Protein AF-A0A5C6U703-F1 (afdb_monomer)

Structure (mmCIF, N/CA/C/O backbone):
data_AF-A0A5C6U703-F1
#
_entry.id   AF-A0A5C6U703-F1
#
loop_
_atom_site.group_PDB
_atom_site.id
_atom_site.type_symbol
_atom_site.label_atom_id
_atom_site.label_alt_id
_atom_site.label_comp_id
_atom_site.label_asym_id
_atom_site.label_entity_id
_atom_site.label_seq_id
_atom_site.pdbx_PDB_ins_code
_atom_site.Cartn_x
_atom_site.Cartn_y
_atom_site.Cartn_z
_atom_site.occupancy
_atom_site.B_iso_or_equiv
_atom_site.auth_seq_id
_atom_site.auth_comp_id
_atom_site.auth_asym_id
_atom_site.auth_atom_id
_atom_site.pdbx_PDB_model_num
ATOM 1 N N . MET A 1 1 ? 25.135 7.012 -14.551 1.00 54.84 1 MET A N 1
ATOM 2 C CA . MET A 1 1 ? 24.297 5.919 -14.014 1.00 54.84 1 MET A CA 1
ATOM 3 C C . MET A 1 1 ? 22.906 6.476 -13.728 1.00 54.84 1 MET A C 1
ATOM 5 O O . MET A 1 1 ? 22.567 6.737 -12.583 1.00 54.84 1 MET A O 1
ATOM 9 N N . GLY A 1 2 ? 22.155 6.791 -14.792 1.00 57.03 2 GLY A N 1
ATOM 10 C CA . GLY A 1 2 ? 20.836 7.425 -14.705 1.00 57.03 2 GLY A CA 1
ATOM 11 C C . GLY A 1 2 ? 19.819 6.415 -14.200 1.00 57.03 2 GLY A C 1
ATOM 12 O O . GLY A 1 2 ? 19.319 5.606 -14.977 1.00 57.03 2 GLY A O 1
ATOM 13 N N . GLY A 1 3 ? 19.607 6.418 -12.884 1.00 62.94 3 GLY A N 1
ATOM 14 C CA . GLY A 1 3 ? 18.676 5.533 -12.204 1.00 62.94 3 GLY A CA 1
ATOM 15 C C . GLY A 1 3 ? 17.298 5.624 -12.843 1.00 62.94 3 GLY A C 1
ATOM 16 O O . GLY A 1 3 ? 16.760 6.717 -12.988 1.00 62.94 3 GLY A O 1
ATOM 17 N N . PHE A 1 4 ? 16.802 4.464 -13.273 1.00 67.38 4 PHE A N 1
ATOM 18 C CA . PHE A 1 4 ? 15.416 4.138 -13.602 1.00 67.38 4 PHE A CA 1
ATOM 19 C C . PHE A 1 4 ? 14.527 5.358 -13.860 1.00 67.38 4 PHE A C 1
ATOM 21 O O . PHE A 1 4 ? 13.822 5.840 -12.974 1.00 67.38 4 PHE A O 1
ATOM 28 N N . SER A 1 5 ? 14.608 5.842 -15.106 1.00 84.69 5 SER A N 1
ATOM 29 C CA . SER A 1 5 ? 13.759 6.890 -15.675 1.00 84.69 5 SER A CA 1
ATOM 30 C C . SER A 1 5 ? 12.312 6.733 -15.202 1.00 84.69 5 SER A C 1
ATOM 32 O O . SER A 1 5 ? 11.828 5.609 -15.087 1.00 84.69 5 SER A O 1
ATOM 34 N N . ILE A 1 6 ? 11.604 7.838 -14.965 1.00 85.31 6 ILE A N 1
ATOM 35 C CA . ILE A 1 6 ? 10.196 7.873 -14.509 1.00 85.31 6 ILE A CA 1
ATOM 36 C C . ILE A 1 6 ? 9.296 6.921 -15.323 1.00 85.31 6 ILE A C 1
ATOM 38 O O . ILE A 1 6 ? 8.365 6.316 -14.794 1.00 85.31 6 ILE A O 1
ATOM 42 N N . TRP A 1 7 ? 9.647 6.706 -16.592 1.00 90.88 7 TRP A N 1
ATOM 43 C CA . TRP A 1 7 ? 9.031 5.723 -17.480 1.00 90.88 7 TRP A CA 1
ATOM 44 C C . TRP A 1 7 ? 9.062 4.272 -16.964 1.00 90.88 7 TRP A C 1
ATOM 46 O O . TRP A 1 7 ? 8.090 3.542 -17.128 1.00 90.88 7 TRP A O 1
ATOM 56 N N . HIS A 1 8 ? 10.142 3.844 -16.313 1.00 86.69 8 HIS A N 1
ATOM 57 C CA . HIS A 1 8 ? 10.281 2.501 -15.748 1.00 86.69 8 HIS A CA 1
ATOM 58 C C . HIS A 1 8 ? 9.311 2.271 -14.584 1.00 86.69 8 HIS A C 1
ATOM 60 O O . HIS A 1 8 ? 8.645 1.241 -14.536 1.00 86.69 8 HIS A O 1
ATOM 66 N N . TRP A 1 9 ? 9.181 3.247 -13.681 1.00 90.81 9 TRP A N 1
ATOM 67 C CA . TRP A 1 9 ? 8.255 3.164 -12.549 1.00 90.81 9 TRP A CA 1
ATOM 68 C C . TRP A 1 9 ? 6.791 3.127 -12.993 1.00 90.81 9 TRP A C 1
ATOM 70 O O . TRP A 1 9 ? 5.996 2.391 -12.410 1.00 90.81 9 TRP A O 1
ATOM 80 N N . LEU A 1 10 ? 6.446 3.850 -14.063 1.00 90.56 10 LEU A N 1
ATOM 81 C CA . LEU A 1 10 ? 5.110 3.800 -14.657 1.00 90.56 10 LEU A CA 1
ATOM 82 C C . LEU A 1 10 ? 4.797 2.401 -15.214 1.00 90.56 10 LEU A C 1
ATOM 84 O O . LEU A 1 10 ? 3.747 1.836 -14.913 1.00 90.56 10 LEU A O 1
ATOM 88 N N . VAL A 1 11 ? 5.731 1.811 -15.969 1.00 92.12 11 VAL A N 1
ATOM 89 C CA . VAL A 1 11 ? 5.580 0.456 -16.529 1.00 92.12 11 VAL A CA 1
ATOM 90 C C . VAL A 1 11 ? 5.510 -0.599 -15.422 1.00 92.12 11 VAL A C 1
ATOM 92 O O . VAL A 1 11 ? 4.673 -1.498 -15.486 1.00 92.12 11 VAL A O 1
ATOM 95 N N . LEU A 1 12 ? 6.327 -0.472 -14.374 1.00 92.06 12 LEU A N 1
ATOM 96 C CA . LEU A 1 12 ? 6.308 -1.386 -13.233 1.00 92.06 12 LEU A CA 1
ATOM 97 C C . LEU A 1 12 ? 4.971 -1.321 -12.478 1.00 92.06 12 LEU A C 1
ATOM 99 O O . LEU A 1 12 ? 4.399 -2.362 -12.159 1.00 92.06 12 LEU A O 1
ATOM 103 N N . GLY A 1 13 ? 4.431 -0.117 -12.259 1.00 91.75 13 GLY A N 1
ATOM 104 C CA . GLY A 1 13 ? 3.117 0.071 -11.638 1.00 91.75 13 GLY A CA 1
ATOM 105 C C . GLY A 1 13 ? 1.985 -0.586 -12.433 1.00 91.75 13 GLY A C 1
ATOM 106 O O . GLY A 1 13 ? 1.119 -1.237 -11.849 1.00 91.75 13 GLY A O 1
ATOM 107 N N . VAL A 1 14 ? 2.029 -0.493 -13.767 1.00 92.31 14 VAL A N 1
ATOM 108 C CA . VAL A 1 14 ? 1.062 -1.160 -14.655 1.00 92.31 14 VAL A CA 1
ATOM 109 C C . VAL A 1 14 ? 1.168 -2.681 -14.537 1.00 92.31 14 VAL A C 1
ATOM 111 O O . VAL A 1 14 ? 0.149 -3.342 -14.353 1.00 92.31 14 VAL A O 1
ATOM 114 N N . ILE A 1 15 ? 2.378 -3.247 -14.576 1.00 93.25 15 ILE A N 1
ATOM 115 C CA . ILE A 1 15 ? 2.584 -4.699 -14.444 1.00 93.25 15 ILE A CA 1
ATOM 116 C C . ILE A 1 15 ? 2.048 -5.205 -13.101 1.00 93.25 15 ILE A C 1
ATOM 118 O O . ILE A 1 15 ? 1.311 -6.188 -13.067 1.00 93.25 15 ILE A O 1
ATOM 122 N N . VAL A 1 16 ? 2.354 -4.517 -11.999 1.00 91.12 16 VAL A N 1
ATOM 123 C CA . VAL A 1 16 ? 1.857 -4.889 -10.665 1.00 91.12 16 VAL A CA 1
ATOM 124 C C . VAL A 1 16 ? 0.328 -4.834 -10.616 1.00 91.12 16 VAL A C 1
ATOM 126 O O . VAL A 1 16 ? -0.298 -5.767 -10.117 1.00 91.12 16 VAL A O 1
ATOM 129 N N . LEU A 1 17 ? -0.298 -3.804 -11.191 1.00 89.06 17 LEU A N 1
ATOM 130 C CA . LEU A 1 17 ? -1.757 -3.700 -11.239 1.00 89.06 17 LEU A CA 1
ATOM 131 C C . LEU A 1 17 ? -2.403 -4.803 -12.097 1.00 89.06 17 LEU A C 1
ATOM 133 O O . LEU A 1 17 ? -3.498 -5.255 -11.767 1.00 89.06 17 LEU A O 1
ATOM 137 N N . LEU A 1 18 ? -1.745 -5.261 -13.168 1.00 90.81 18 LEU A N 1
ATOM 138 C CA . LEU A 1 18 ? -2.216 -6.387 -13.986 1.00 90.81 18 LEU A CA 1
ATOM 139 C C . LEU A 1 18 ? -2.067 -7.733 -13.261 1.00 90.81 18 LEU A C 1
ATOM 141 O O . LEU A 1 18 ? -2.975 -8.555 -13.341 1.00 90.81 18 LEU A O 1
ATOM 145 N N . LEU A 1 19 ? -0.961 -7.950 -12.540 1.00 89.94 19 LEU A N 1
ATOM 146 C CA . LEU A 1 19 ? -0.707 -9.184 -11.783 1.00 89.94 19 LEU A CA 1
ATOM 147 C C . LEU A 1 19 ? -1.648 -9.331 -10.585 1.00 89.94 19 LEU A C 1
ATOM 149 O O . LEU A 1 19 ? -2.185 -10.408 -10.342 1.00 89.94 19 LEU A O 1
ATOM 153 N N . PHE A 1 20 ? -1.845 -8.249 -9.834 1.00 85.81 20 PHE A N 1
ATOM 154 C CA . PHE A 1 20 ? -2.712 -8.248 -8.656 1.00 85.81 20 PHE A CA 1
ATOM 155 C C . PHE A 1 20 ? -4.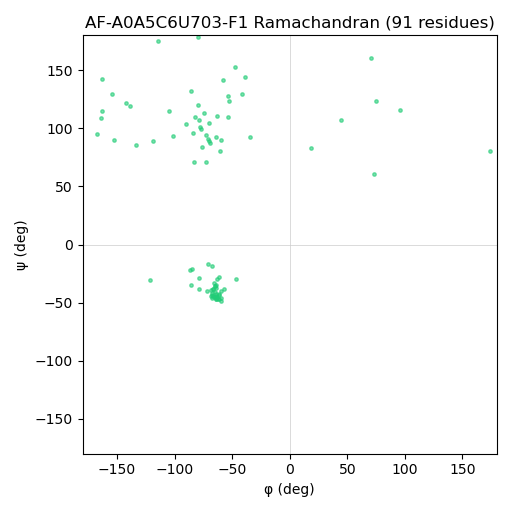185 -7.999 -9.015 1.00 85.81 20 PHE A C 1
ATOM 157 O O . PHE A 1 20 ? -5.085 -8.371 -8.259 1.00 85.81 20 PHE A O 1
ATOM 164 N N . GLY A 1 21 ? -4.451 -7.401 -10.177 1.00 82.62 21 GLY A N 1
ATOM 165 C CA . GLY A 1 21 ? -5.782 -7.005 -10.619 1.00 82.62 21 GLY A CA 1
ATOM 166 C C . GLY A 1 21 ? -6.354 -5.821 -9.828 1.00 82.62 21 GLY A C 1
ATOM 167 O O . GLY A 1 21 ? -5.965 -5.529 -8.696 1.00 82.62 21 GLY A O 1
ATOM 168 N N . LYS A 1 22 ? -7.361 -5.145 -10.403 1.00 78.62 22 LYS A N 1
ATOM 169 C CA . LYS A 1 22 ? -7.983 -3.954 -9.786 1.00 78.62 22 LYS A CA 1
ATOM 170 C C . LYS A 1 22 ? -8.639 -4.220 -8.419 1.00 78.62 22 LYS A C 1
ATOM 172 O O . LYS A 1 22 ? -8.733 -3.316 -7.602 1.00 78.62 22 LYS A O 1
ATOM 177 N N . GLY A 1 23 ? -9.109 -5.448 -8.182 1.00 80.19 23 GLY A N 1
ATOM 178 C CA . GLY A 1 23 ? -9.902 -5.789 -6.995 1.00 80.19 23 GLY A CA 1
ATOM 179 C C . GLY A 1 23 ? -9.075 -5.978 -5.723 1.00 80.19 23 GLY A C 1
ATOM 180 O O . GLY A 1 23 ? -9.503 -5.557 -4.658 1.00 80.19 23 GLY A O 1
ATOM 181 N N . ARG A 1 24 ? -7.882 -6.580 -5.823 1.00 82.25 24 ARG A N 1
ATOM 182 C CA . ARG A 1 24 ? -7.009 -6.830 -4.661 1.00 82.25 24 ARG A CA 1
ATOM 183 C C . ARG A 1 24 ? -6.121 -5.633 -4.339 1.00 82.25 24 ARG A C 1
ATOM 185 O O . ARG A 1 24 ? -5.888 -5.356 -3.169 1.00 82.25 24 ARG A O 1
ATOM 192 N N . PHE A 1 25 ? -5.676 -4.897 -5.361 1.00 85.25 25 PHE A N 1
ATOM 193 C CA . PHE A 1 25 ? -4.848 -3.708 -5.163 1.00 85.25 25 PHE A CA 1
ATOM 194 C C . PHE A 1 25 ? -5.591 -2.608 -4.391 1.00 85.25 25 PHE A C 1
ATOM 196 O O . PHE A 1 25 ? -5.023 -2.067 -3.452 1.00 85.25 25 PHE A O 1
ATOM 203 N N . SER A 1 26 ? -6.856 -2.307 -4.722 1.00 83.12 26 SER A N 1
ATOM 204 C CA . SER A 1 26 ? -7.630 -1.259 -4.029 1.00 83.12 26 SER A CA 1
ATOM 205 C C . SER A 1 26 ? -7.945 -1.581 -2.567 1.00 83.12 26 SER A C 1
ATOM 207 O O . SER A 1 26 ? -7.892 -0.675 -1.740 1.00 83.12 26 SER A O 1
ATOM 209 N N . ASP A 1 27 ? -8.241 -2.841 -2.247 1.00 85.81 27 ASP A N 1
ATOM 210 C CA . ASP A 1 27 ? -8.542 -3.273 -0.875 1.00 85.81 27 ASP A CA 1
ATOM 211 C C . ASP A 1 27 ? -7.292 -3.168 0.021 1.00 85.81 27 ASP A C 1
ATOM 213 O O . ASP A 1 27 ? -7.317 -2.534 1.075 1.00 85.81 27 ASP A O 1
ATOM 217 N N . MET A 1 28 ? -6.143 -3.645 -0.479 1.00 87.56 28 MET A N 1
ATOM 218 C CA . MET A 1 28 ? -4.857 -3.537 0.222 1.00 87.56 28 MET A CA 1
ATOM 219 C C . MET A 1 28 ? -4.343 -2.093 0.306 1.00 87.56 28 MET A C 1
ATOM 221 O O . MET A 1 28 ? -3.816 -1.694 1.341 1.00 87.56 28 MET A O 1
ATOM 225 N N . MET A 1 29 ? -4.507 -1.278 -0.746 1.00 87.06 29 MET A N 1
ATOM 226 C CA . MET A 1 29 ? -4.152 0.147 -0.691 1.00 87.06 29 MET A CA 1
ATOM 227 C C . MET A 1 29 ? -5.010 0.908 0.320 1.00 87.06 29 MET A C 1
ATOM 229 O O . MET A 1 29 ? -4.504 1.822 0.962 1.00 87.06 29 MET A O 1
ATOM 233 N N . GLY A 1 30 ? -6.287 0.547 0.476 1.00 89.38 30 GLY A N 1
ATOM 234 C CA . GLY A 1 30 ? -7.178 1.151 1.464 1.00 89.38 30 GLY A CA 1
ATOM 235 C C . GLY A 1 30 ? -6.705 0.914 2.898 1.00 89.38 30 GLY A C 1
ATOM 236 O O . GLY A 1 30 ? -6.623 1.865 3.676 1.00 89.38 30 GLY A O 1
ATOM 237 N N . ASP A 1 31 ? -6.335 -0.326 3.226 1.00 91.19 31 ASP A N 1
ATOM 238 C CA . ASP A 1 31 ? -5.827 -0.696 4.554 1.00 91.19 31 ASP A CA 1
ATOM 239 C C . ASP A 1 31 ? -4.467 -0.029 4.843 1.00 91.19 31 ASP A C 1
ATOM 241 O O . ASP A 1 31 ? -4.289 0.651 5.858 1.00 91.19 31 ASP A O 1
ATOM 245 N N . VAL A 1 32 ? -3.547 -0.065 3.870 1.00 92.12 32 VAL A N 1
ATOM 246 C CA . VAL A 1 32 ? -2.240 0.611 3.957 1.00 92.12 32 VAL A CA 1
ATOM 247 C C . VAL A 1 32 ? -2.397 2.129 4.099 1.00 92.12 32 VAL A C 1
ATOM 249 O O . VAL A 1 32 ? -1.741 2.742 4.942 1.00 92.12 32 VAL A O 1
ATOM 252 N N . ALA A 1 33 ? -3.289 2.757 3.329 1.00 89.56 33 ALA A N 1
ATOM 253 C CA . ALA A 1 33 ? -3.553 4.191 3.427 1.00 89.56 33 ALA A CA 1
ATOM 254 C C . ALA A 1 33 ? -4.143 4.573 4.790 1.00 89.56 33 ALA A C 1
ATOM 256 O O . ALA A 1 33 ? -3.794 5.621 5.336 1.00 89.56 33 ALA A O 1
ATOM 257 N N . LYS A 1 34 ? -5.003 3.726 5.366 1.00 89.44 34 LYS A N 1
ATOM 258 C CA . LYS A 1 34 ? -5.576 3.938 6.699 1.00 89.44 34 LYS A CA 1
ATOM 259 C C . LYS A 1 34 ? -4.505 3.827 7.787 1.00 89.44 34 LYS A C 1
ATOM 261 O O . LYS A 1 34 ? -4.436 4.714 8.633 1.00 89.44 34 LYS A O 1
ATOM 266 N N . GLY A 1 35 ? -3.617 2.833 7.706 1.00 91.31 35 GLY A N 1
ATOM 267 C CA . GLY A 1 35 ? -2.476 2.679 8.616 1.00 91.31 35 GLY A CA 1
ATOM 268 C C . GLY A 1 35 ? -1.502 3.861 8.564 1.00 91.31 35 GLY A C 1
ATOM 269 O O . GLY A 1 35 ? -1.156 4.425 9.601 1.00 91.31 35 GLY A O 1
ATOM 270 N N . ILE A 1 36 ? -1.126 4.308 7.359 1.00 91.44 36 ILE A N 1
ATOM 271 C CA . ILE A 1 36 ? -0.238 5.470 7.181 1.00 91.44 36 ILE A CA 1
ATOM 272 C C . ILE A 1 36 ? -0.925 6.768 7.638 1.00 91.44 36 ILE A C 1
ATOM 274 O O . ILE A 1 36 ? -0.278 7.618 8.253 1.00 91.44 36 ILE A O 1
ATOM 278 N N . LYS A 1 37 ? -2.234 6.934 7.390 1.00 86.75 37 LYS A N 1
ATOM 279 C CA . LYS A 1 37 ? -2.995 8.101 7.864 1.00 86.75 37 LYS A CA 1
ATOM 280 C C . LYS A 1 37 ? -3.061 8.144 9.387 1.00 86.75 37 LYS A C 1
ATOM 282 O O . LYS A 1 37 ? -2.790 9.198 9.944 1.00 86.75 37 LYS A O 1
ATOM 287 N N . SER A 1 38 ? -3.346 7.026 10.054 1.00 86.88 38 SER A N 1
ATOM 288 C CA . SER A 1 38 ? -3.342 6.942 11.520 1.00 86.88 38 SER A CA 1
ATOM 289 C C . SER A 1 38 ? -1.954 7.165 12.120 1.00 86.88 38 SER A C 1
ATOM 291 O O . SER A 1 38 ? -1.847 7.821 13.148 1.00 86.88 38 SER A O 1
ATOM 293 N N . PHE A 1 39 ? -0.891 6.698 11.459 1.00 88.25 39 PHE A N 1
ATOM 294 C CA . PHE A 1 39 ? 0.483 6.975 11.881 1.00 88.25 39 PHE A CA 1
ATOM 295 C C . PHE A 1 39 ? 0.816 8.469 11.793 1.00 88.25 39 PHE A C 1
ATOM 297 O O . PHE A 1 39 ? 1.356 9.048 12.732 1.00 88.25 39 PHE A O 1
ATOM 304 N N . LYS A 1 40 ? 0.426 9.122 10.692 1.00 84.62 40 LYS A N 1
ATOM 305 C CA . LYS A 1 40 ? 0.618 10.565 10.530 1.00 84.62 40 LYS A CA 1
ATOM 306 C C . LYS A 1 40 ? -0.251 11.371 11.494 1.00 84.62 40 LYS A C 1
ATOM 308 O O . LYS A 1 40 ? 0.241 12.331 12.067 1.00 84.62 40 LYS A O 1
ATOM 313 N N . GLN A 1 41 ? -1.506 10.970 11.694 1.00 84.38 41 GLN A N 1
ATOM 314 C CA . GLN A 1 41 ? -2.412 11.598 12.652 1.00 84.38 41 GLN A CA 1
ATOM 315 C C . GLN A 1 41 ? -1.837 11.506 14.068 1.00 84.38 41 GLN A C 1
ATOM 317 O O . GLN A 1 41 ? -1.709 12.536 14.704 1.00 84.38 41 GLN A O 1
ATOM 322 N N . GLY A 1 42 ? -1.376 10.332 14.510 1.00 81.94 42 GLY A N 1
ATOM 323 C CA . GLY A 1 42 ? -0.776 10.163 15.837 1.00 81.94 42 GLY A CA 1
ATOM 324 C C . GLY A 1 42 ? 0.519 10.959 16.044 1.00 81.94 42 GLY A C 1
ATOM 325 O O . GLY A 1 42 ? 0.788 11.395 17.154 1.00 81.94 42 GLY A O 1
ATOM 326 N N . MET A 1 43 ? 1.298 11.202 14.983 1.00 83.31 43 MET A N 1
ATOM 327 C CA . MET A 1 43 ? 2.464 12.099 15.034 1.00 83.31 43 MET A CA 1
ATOM 328 C C . MET A 1 43 ? 2.104 13.587 14.962 1.00 83.31 43 MET A C 1
ATOM 330 O O . MET A 1 43 ? 2.850 14.410 15.477 1.00 83.31 43 MET A O 1
ATOM 334 N N . SER A 1 44 ? 0.996 13.949 14.312 1.00 75.88 44 SER A N 1
ATOM 335 C CA . SER A 1 44 ? 0.505 15.331 14.241 1.00 75.88 44 SER A CA 1
ATOM 336 C C . SER A 1 44 ? -0.381 15.720 15.430 1.00 75.88 44 SER A C 1
ATOM 338 O O . SER A 1 44 ? -0.477 16.903 15.731 1.00 75.88 44 SER A O 1
ATOM 340 N N . GLU A 1 45 ? -0.987 14.761 16.134 1.00 65.19 45 GLU A N 1
ATOM 341 C CA . GLU A 1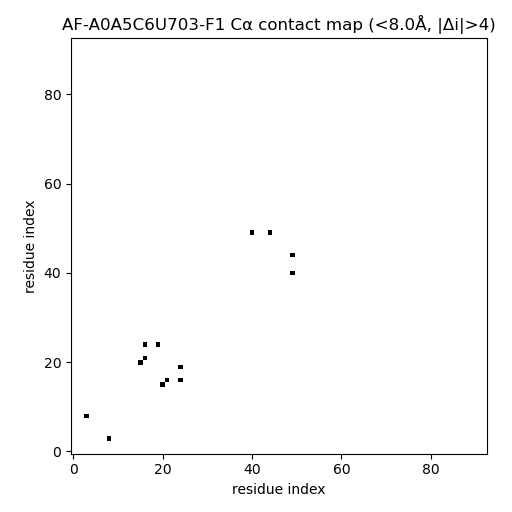 45 ? -1.759 14.989 17.364 1.00 65.19 45 GLU A CA 1
ATOM 342 C C . GLU A 1 45 ? -0.886 15.456 18.539 1.00 65.19 45 GLU A C 1
ATOM 344 O O . GLU A 1 45 ? -1.415 16.068 19.464 1.00 65.19 45 GLU A O 1
ATOM 349 N N . ASP A 1 46 ? 0.434 15.248 18.471 1.00 61.38 46 ASP A N 1
ATOM 350 C CA . ASP A 1 46 ? 1.398 15.833 19.415 1.00 61.38 46 ASP A CA 1
ATOM 351 C C . ASP A 1 46 ? 1.562 17.361 19.211 1.00 61.38 46 ASP A C 1
ATOM 353 O O . ASP A 1 46 ? 2.019 18.052 20.117 1.00 61.38 46 ASP A O 1
ATOM 357 N N . ASP A 1 47 ? 1.133 17.911 18.060 1.00 60.97 47 ASP A N 1
ATOM 358 C CA . ASP A 1 47 ? 1.329 19.326 17.684 1.00 60.97 47 ASP A CA 1
ATOM 359 C C . ASP A 1 47 ? 0.014 20.102 17.410 1.00 60.97 47 ASP A C 1
ATOM 361 O O . ASP A 1 47 ? -0.064 21.296 17.700 1.00 60.97 47 ASP A O 1
ATOM 365 N N . ALA A 1 48 ? -1.069 19.470 16.926 1.00 57.78 48 ALA A N 1
ATOM 366 C CA . ALA A 1 48 ? -2.383 20.116 16.773 1.00 57.78 48 ALA A CA 1
ATOM 367 C C . ALA A 1 48 ? -3.568 19.131 16.599 1.00 57.78 48 ALA A C 1
ATOM 369 O O . ALA A 1 48 ? -3.489 18.116 15.914 1.00 57.78 48 ALA A O 1
ATOM 370 N N . LYS A 1 49 ? -4.705 19.504 17.206 1.00 55.00 49 LYS A N 1
ATOM 371 C CA . LYS A 1 49 ? -6.041 18.856 17.270 1.00 55.00 49 LYS A CA 1
ATOM 372 C C . LYS A 1 49 ? -6.600 18.365 15.898 1.00 55.00 49 LYS A C 1
ATOM 374 O O . LYS A 1 49 ? -6.270 18.957 14.876 1.00 55.00 49 LYS A O 1
ATOM 379 N N . PRO A 1 50 ? -7.472 17.324 15.841 1.00 56.06 50 PRO A N 1
ATOM 380 C CA . PRO A 1 50 ? -7.544 16.407 14.703 1.00 56.06 50 PRO A CA 1
ATOM 381 C C . PRO A 1 50 ? -8.446 16.886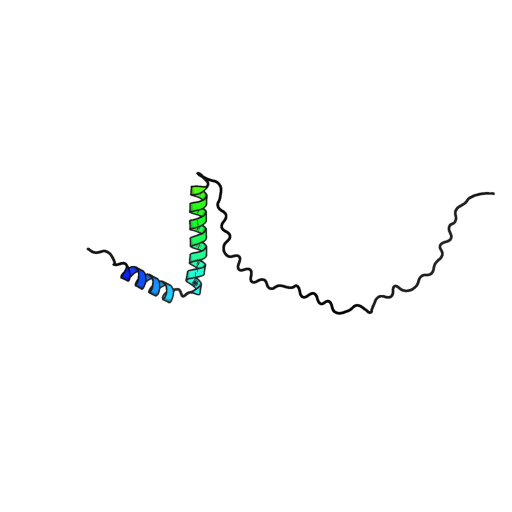 13.558 1.00 56.06 50 PRO A C 1
ATOM 383 O O . PRO A 1 50 ? -9.620 17.201 13.756 1.00 56.06 50 PRO A O 1
ATOM 386 N N . ASP A 1 51 ? -7.920 16.808 12.335 1.00 56.28 51 ASP A N 1
ATOM 387 C CA . ASP A 1 51 ? -8.705 16.871 11.103 1.00 56.28 51 ASP A CA 1
ATOM 388 C C . ASP A 1 51 ? -9.364 15.509 10.846 1.00 56.28 51 ASP A C 1
ATOM 390 O O . ASP A 1 51 ? -8.717 14.512 10.503 1.00 56.28 51 ASP A O 1
ATOM 394 N N . GLY A 1 52 ? -10.678 15.456 11.054 1.00 65.06 52 GLY A N 1
ATOM 395 C CA 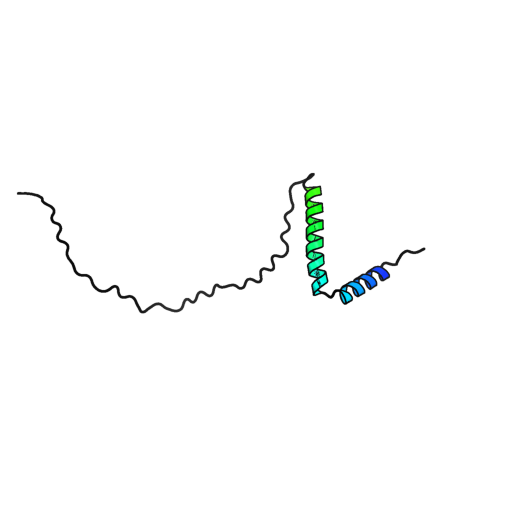. GLY A 1 52 ? -11.512 14.326 10.681 1.00 65.06 52 GLY A CA 1
ATOM 396 C C . GLY A 1 52 ? -11.731 14.308 9.172 1.00 65.06 52 GLY A C 1
ATOM 397 O O . GLY A 1 52 ? -12.433 15.158 8.635 1.00 65.06 52 GLY A O 1
ATOM 398 N N . SER A 1 53 ? -11.197 13.305 8.474 1.00 52.66 53 SER A N 1
ATOM 399 C CA . SER A 1 53 ? -11.694 12.971 7.132 1.00 52.66 53 SER A CA 1
ATOM 400 C C . SER A 1 53 ? -12.547 11.704 7.198 1.00 52.66 53 SER A C 1
ATOM 402 O O . SER A 1 53 ? -12.001 10.628 7.460 1.00 52.66 53 SER A O 1
ATOM 404 N N . PRO A 1 54 ? -13.857 11.786 6.916 1.00 63.97 54 PRO A N 1
ATOM 405 C CA . PRO A 1 54 ? -14.663 10.619 6.624 1.00 63.97 54 PRO A CA 1
ATOM 406 C C . PRO A 1 54 ? -14.394 10.247 5.167 1.00 63.97 54 PRO A C 1
ATOM 408 O O . PRO A 1 54 ? -14.628 11.043 4.257 1.00 63.97 54 PRO A O 1
ATOM 411 N N . THR A 1 55 ? -13.894 9.048 4.891 1.00 49.19 55 THR A N 1
ATOM 412 C CA . THR A 1 55 ? -13.978 8.541 3.519 1.00 49.19 55 THR A CA 1
ATOM 413 C C . THR A 1 55 ? -14.250 7.051 3.518 1.00 49.19 55 THR A C 1
ATOM 415 O O . THR A 1 55 ? -13.496 6.259 4.078 1.00 49.19 55 THR A O 1
ATOM 418 N N . ALA A 1 56 ? -15.368 6.744 2.858 1.00 52.03 56 ALA A N 1
ATOM 419 C CA . ALA A 1 56 ? -15.861 5.439 2.455 1.00 52.03 56 ALA A CA 1
ATOM 420 C C . ALA A 1 56 ? -16.421 4.530 3.564 1.00 52.03 56 ALA A C 1
ATOM 422 O O . ALA A 1 56 ? -16.037 3.373 3.693 1.00 52.03 56 ALA A O 1
ATOM 423 N N . HIS A 1 57 ? -17.478 4.990 4.244 1.00 48.88 57 HIS A N 1
ATOM 424 C CA . HIS A 1 57 ? -18.629 4.092 4.347 1.00 48.88 57 HIS A CA 1
ATOM 425 C C . HIS A 1 57 ? -19.237 4.006 2.949 1.00 48.88 57 HIS A C 1
ATOM 427 O O . HIS A 1 57 ? -19.887 4.943 2.487 1.00 48.88 57 HIS A O 1
ATOM 433 N N . GLY A 1 58 ? -19.005 2.885 2.267 1.00 49.72 58 GLY A N 1
ATOM 434 C CA . GLY A 1 58 ? -19.881 2.425 1.201 1.00 49.72 58 GLY A CA 1
ATOM 435 C C . GLY A 1 58 ? -21.270 2.198 1.788 1.00 49.72 58 GLY A C 1
ATOM 436 O O . GLY A 1 58 ? -21.639 1.079 2.125 1.00 49.72 58 GLY A O 1
ATOM 437 N N . ARG A 1 59 ? -22.033 3.278 1.957 1.00 49.22 59 ARG A N 1
ATOM 438 C CA . ARG A 1 59 ? -23.472 3.221 2.149 1.00 49.22 59 ARG A CA 1
ATOM 439 C C . ARG A 1 59 ? -24.068 2.944 0.772 1.00 49.22 59 ARG A C 1
ATOM 441 O O . ARG A 1 59 ? -24.478 3.851 0.059 1.00 49.22 59 ARG A O 1
ATOM 448 N N . ILE A 1 60 ? -24.103 1.667 0.397 1.00 51.44 60 ILE A N 1
ATOM 449 C CA . ILE A 1 60 ? -25.222 1.183 -0.407 1.00 51.44 60 ILE A CA 1
ATOM 450 C C . ILE A 1 60 ? -26.403 1.203 0.559 1.00 51.44 60 ILE A C 1
ATOM 452 O O . ILE A 1 60 ? -26.631 0.282 1.338 1.00 51.44 60 ILE A O 1
ATOM 456 N N . GLU A 1 61 ? -27.067 2.353 0.590 1.00 55.94 61 GLU A N 1
ATOM 457 C CA . GLU A 1 61 ? -28.369 2.532 1.202 1.00 55.94 61 GLU A CA 1
ATOM 458 C C . GLU A 1 61 ? -29.348 1.666 0.403 1.00 55.94 61 GLU A C 1
ATOM 460 O O . GLU A 1 61 ? -29.895 2.091 -0.613 1.00 55.94 61 GLU A O 1
ATOM 465 N N . VAL A 1 62 ? -29.566 0.420 0.830 1.00 60.12 62 VAL A N 1
ATOM 466 C CA . VAL A 1 62 ? -30.863 -0.208 0.572 1.00 60.12 62 VAL A CA 1
ATOM 467 C C . VAL A 1 62 ? -31.837 0.554 1.457 1.00 60.12 62 VAL A C 1
ATOM 469 O O . VAL A 1 62 ? -32.025 0.222 2.620 1.00 60.12 62 VAL A O 1
ATOM 472 N N . GLN A 1 63 ? -32.356 1.651 0.915 1.00 54.28 63 GLN A N 1
ATOM 473 C CA . GLN A 1 63 ? -33.498 2.384 1.434 1.00 54.28 63 GLN A CA 1
ATOM 474 C C . GLN A 1 63 ? -34.681 1.419 1.619 1.00 54.28 63 GLN A C 1
ATOM 476 O O . GLN A 1 63 ? -35.098 0.802 0.635 1.00 54.28 63 GLN A O 1
ATOM 481 N N . PRO A 1 64 ? -35.316 1.357 2.801 1.00 64.06 64 PRO A N 1
ATOM 482 C CA . PRO A 1 64 ? -36.725 1.045 2.889 1.00 64.06 64 PRO A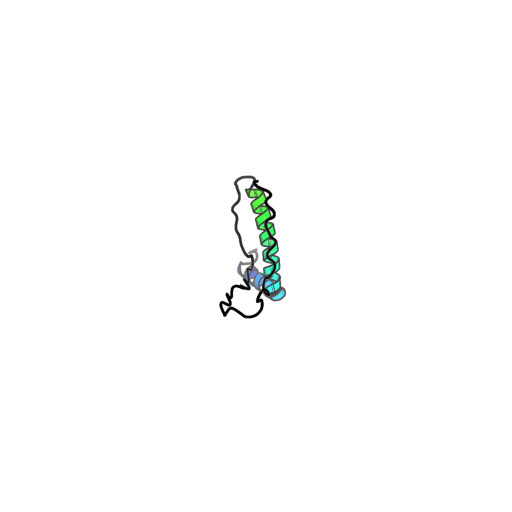 CA 1
ATOM 483 C C . PRO A 1 64 ? -37.430 2.248 3.522 1.00 64.06 64 PRO A C 1
ATOM 485 O O . PRO A 1 64 ? -37.552 2.343 4.740 1.00 64.06 64 PRO A O 1
ATOM 488 N N . PRO A 1 65 ? -37.871 3.198 2.694 1.00 59.81 65 PRO A N 1
ATOM 489 C CA . PRO A 1 65 ? -39.120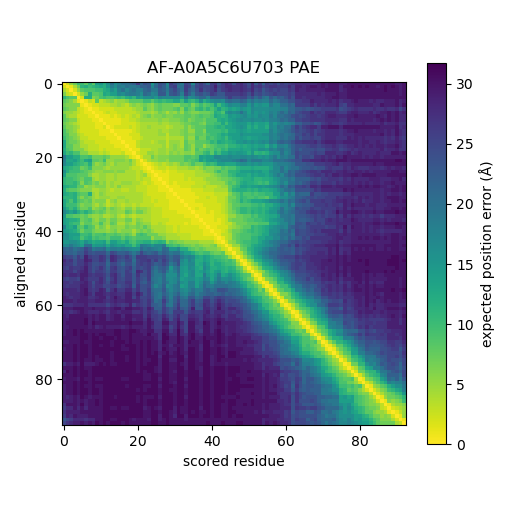 3.865 3.001 1.00 59.81 65 PRO A CA 1
ATOM 490 C C . PRO A 1 65 ? -39.954 3.919 1.726 1.00 59.81 65 PRO A C 1
ATOM 492 O O . PRO A 1 65 ? -39.927 4.877 0.958 1.00 59.81 65 PRO A O 1
ATOM 495 N N . ARG A 1 66 ? -40.697 2.841 1.476 1.00 56.84 66 ARG A N 1
ATOM 496 C CA . ARG A 1 66 ? -41.982 2.992 0.806 1.00 56.84 66 ARG A CA 1
ATOM 497 C C . ARG A 1 66 ? -43.034 2.895 1.883 1.00 56.84 66 ARG A C 1
ATOM 499 O O . ARG A 1 66 ? -43.466 1.805 2.243 1.00 56.84 66 ARG A O 1
ATOM 506 N N . ASP A 1 67 ? -43.397 4.068 2.385 1.00 54.75 67 ASP A N 1
ATOM 507 C CA . ASP A 1 67 ? -44.768 4.402 2.721 1.00 54.75 67 ASP A CA 1
ATOM 508 C C . ASP A 1 67 ? -45.714 3.733 1.716 1.00 54.75 67 ASP A C 1
ATOM 510 O O . ASP A 1 67 ? -46.012 4.253 0.642 1.00 54.75 67 ASP A O 1
ATOM 514 N N . LEU A 1 68 ? -46.184 2.540 2.059 1.00 57.62 68 LEU A N 1
ATOM 515 C CA . LEU A 1 68 ? -47.422 1.999 1.529 1.00 57.62 68 LEU A CA 1
ATOM 516 C C . LEU A 1 68 ? -48.536 2.600 2.377 1.00 57.62 68 LEU A C 1
ATOM 518 O O . LEU A 1 68 ? -49.192 1.937 3.173 1.00 57.62 68 LEU A O 1
ATOM 522 N N . SER A 1 69 ? -48.740 3.900 2.170 1.00 57.72 69 SER A N 1
ATOM 523 C CA . SER A 1 69 ? -50.075 4.466 2.240 1.00 57.72 69 SER A CA 1
ATOM 524 C C . SER A 1 69 ? -50.915 3.750 1.181 1.00 57.72 69 SER A C 1
ATOM 526 O O . SER A 1 69 ? -50.918 4.117 0.008 1.00 57.72 69 SER A O 1
ATOM 528 N N . ALA A 1 70 ? -51.549 2.652 1.583 1.00 62.41 70 ALA A N 1
ATOM 529 C CA . ALA A 1 70 ? -52.652 2.032 0.869 1.00 62.41 70 ALA A CA 1
ATOM 530 C C . ALA A 1 70 ? -53.542 1.265 1.866 1.00 62.41 70 ALA A C 1
ATOM 532 O O . ALA A 1 70 ? -53.352 0.079 2.109 1.00 62.41 70 ALA A O 1
ATOM 533 N N . SER A 1 71 ? -54.534 2.000 2.380 1.00 56.72 71 SER A N 1
ATOM 534 C CA . SER A 1 71 ? -55.818 1.571 2.966 1.00 56.72 71 SER A CA 1
ATOM 535 C C . SER A 1 71 ? -55.895 0.935 4.374 1.00 56.72 71 SER A C 1
ATOM 537 O O . SER A 1 71 ? -55.368 -0.151 4.598 1.00 56.72 71 SER A O 1
ATOM 539 N N . PRO A 1 72 ? -56.706 1.514 5.292 1.00 64.25 72 PRO A N 1
ATOM 540 C CA . PRO A 1 72 ? -57.431 0.758 6.330 1.00 64.25 72 PRO A CA 1
ATOM 541 C C . PRO A 1 72 ? -58.713 0.114 5.727 1.00 64.25 72 PRO A C 1
ATOM 543 O O . PRO A 1 72 ? -59.080 0.501 4.614 1.00 64.25 72 PRO A O 1
ATOM 546 N N . PRO A 1 73 ? -59.556 -0.666 6.451 1.00 63.56 73 PRO A N 1
ATOM 547 C CA . PRO A 1 73 ? -59.419 -1.811 7.390 1.00 63.56 73 PRO A CA 1
ATOM 548 C C . PRO A 1 73 ? -60.072 -3.109 6.780 1.00 63.56 73 PRO A C 1
ATOM 550 O O . PRO A 1 73 ? -60.654 -2.990 5.699 1.00 63.56 73 PRO A O 1
ATOM 553 N N . PRO A 1 74 ? -60.022 -4.350 7.355 1.00 60.47 74 PRO A N 1
ATOM 554 C CA . PRO A 1 74 ? -61.046 -4.807 8.328 1.00 60.47 74 PRO A CA 1
ATOM 555 C C . PRO A 1 74 ? -60.650 -6.051 9.182 1.00 60.47 74 PRO A C 1
ATOM 557 O O . PRO A 1 74 ? -60.654 -7.160 8.663 1.00 60.47 74 PRO A O 1
ATOM 560 N N . ALA A 1 75 ? -60.386 -5.920 10.486 1.00 61.56 75 ALA A N 1
ATOM 561 C CA . ALA A 1 75 ? -60.605 -6.998 11.478 1.00 61.56 75 ALA A CA 1
ATOM 562 C C . ALA A 1 75 ? -60.068 -6.594 12.856 1.00 61.56 75 ALA A C 1
ATOM 564 O O . ALA A 1 75 ? -58.991 -7.006 13.251 1.00 61.56 75 ALA A O 1
ATOM 565 N N . GLU A 1 76 ? -60.833 -5.799 13.593 1.00 57.38 76 GLU A N 1
ATOM 566 C CA . GLU A 1 76 ? -61.039 -6.043 15.024 1.00 57.38 76 GLU A CA 1
ATOM 567 C C . GLU A 1 76 ? -62.198 -5.143 15.434 1.00 57.38 76 GLU A C 1
ATOM 569 O O . GLU A 1 76 ? -62.044 -3.945 15.639 1.00 57.38 76 GLU A O 1
ATOM 574 N N . GLN A 1 77 ? -63.406 -5.705 15.423 1.00 58.44 77 GLN A N 1
ATOM 575 C CA . GLN A 1 77 ? -64.510 -5.152 16.193 1.00 58.44 77 GLN A CA 1
ATOM 576 C C . GLN A 1 77 ? -64.312 -5.689 17.614 1.00 58.44 77 GLN A C 1
ATOM 578 O O . GLN A 1 77 ? -64.484 -6.897 17.806 1.00 58.44 77 GLN A O 1
ATOM 583 N N . PRO A 1 78 ? -63.940 -4.858 18.606 1.00 60.72 78 PRO A N 1
ATOM 584 C CA . PRO A 1 78 ? -64.008 -5.260 19.997 1.00 60.72 78 PRO A CA 1
ATOM 585 C C . PRO A 1 78 ? -65.479 -5.511 20.299 1.00 60.72 78 PRO A C 1
ATOM 587 O O . PRO A 1 78 ? -66.326 -4.617 20.258 1.00 60.72 78 PRO A O 1
ATOM 590 N N . HIS A 1 79 ? -65.775 -6.783 20.494 1.00 59.69 79 HIS A N 1
ATOM 591 C CA . HIS A 1 79 ? -67.068 -7.302 20.867 1.00 59.69 79 HIS A CA 1
ATOM 592 C C . HIS A 1 79 ? -67.577 -6.580 22.127 1.00 59.69 79 HIS A C 1
ATOM 594 O O . HIS A 1 79 ? -67.024 -6.742 23.207 1.00 59.69 79 HIS A O 1
ATOM 600 N N . VAL A 1 80 ? -68.605 -5.750 21.932 1.00 61.03 80 VAL A N 1
ATOM 601 C CA . VAL A 1 80 ? -69.834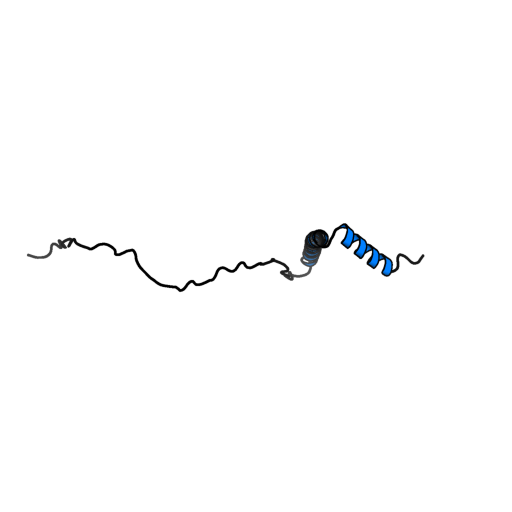 -5.671 22.738 1.00 61.03 80 VAL A CA 1
ATOM 602 C C . VAL A 1 80 ? -69.645 -5.695 24.266 1.00 61.03 80 VAL A C 1
ATOM 604 O O . VAL A 1 80 ? -69.447 -6.741 24.877 1.00 61.03 80 VAL A O 1
ATOM 607 N N . ALA A 1 81 ? -69.844 -4.533 24.899 1.00 64.56 81 ALA A N 1
ATOM 608 C CA . ALA A 1 81 ? -70.194 -4.432 26.320 1.00 64.56 81 ALA A CA 1
ATOM 609 C C . ALA A 1 81 ? -71.503 -5.196 26.607 1.00 64.56 81 ALA A C 1
ATOM 611 O O . ALA A 1 81 ? -72.426 -5.114 25.791 1.00 64.56 81 ALA A O 1
ATOM 612 N N . PRO A 1 82 ? -71.635 -5.896 27.753 1.00 59.22 82 PRO A N 1
ATOM 613 C CA . PRO A 1 82 ? -72.431 -5.294 28.833 1.00 59.22 82 PRO A CA 1
ATOM 614 C C . PRO A 1 82 ? -72.071 -5.783 30.256 1.00 59.22 82 PRO A C 1
ATOM 616 O O . PRO A 1 82 ? -72.111 -6.975 30.537 1.00 59.22 82 PRO A O 1
ATOM 619 N N . ALA A 1 83 ? -71.849 -4.864 31.198 1.00 60.38 83 ALA A N 1
ATOM 620 C CA . ALA A 1 83 ? -72.212 -5.072 32.606 1.00 60.38 83 ALA A CA 1
ATOM 621 C C . ALA A 1 83 ? -72.223 -3.716 33.336 1.00 60.38 83 ALA A C 1
ATOM 623 O O . ALA A 1 83 ? -71.171 -3.085 33.450 1.00 60.38 83 ALA A O 1
ATOM 624 N N . PRO A 1 84 ? -73.382 -3.234 33.818 1.00 66.69 84 PRO A N 1
ATOM 625 C CA . PRO A 1 84 ? -73.424 -2.103 34.725 1.00 66.69 84 PRO A CA 1
ATOM 626 C C . PRO A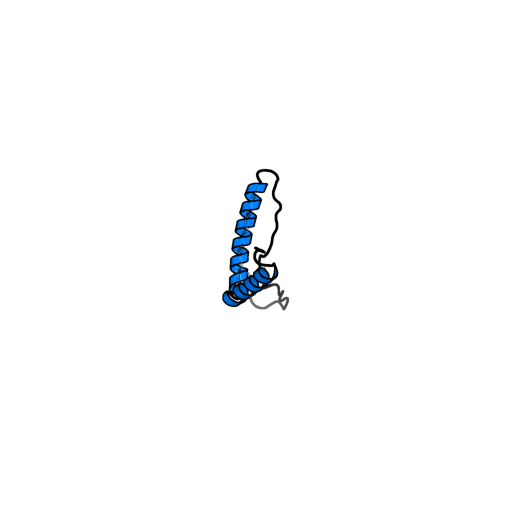 1 84 ? -73.033 -2.613 36.115 1.00 66.69 84 PRO A C 1
ATOM 628 O O . PRO A 1 84 ?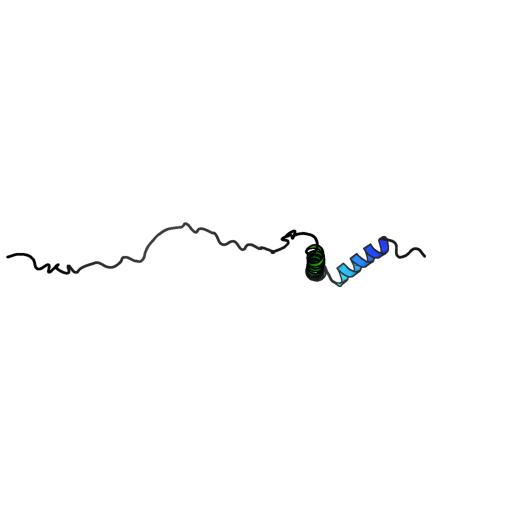 -73.835 -3.243 36.800 1.00 66.69 84 PRO A O 1
ATOM 631 N N . SER A 1 85 ? -71.791 -2.382 36.532 1.00 63.06 85 SER A N 1
ATOM 632 C CA . SER A 1 85 ? -71.417 -2.540 37.938 1.00 63.06 85 SER A CA 1
ATOM 633 C C . SER A 1 85 ? -71.934 -1.316 38.691 1.00 63.06 85 SER A C 1
ATOM 635 O O . SER A 1 85 ? -71.374 -0.225 38.617 1.00 63.06 85 SER A O 1
ATOM 637 N N . GLU A 1 86 ? -73.073 -1.520 39.335 1.00 66.19 86 GLU A N 1
ATOM 638 C CA . GLU A 1 86 ? -73.772 -0.632 40.257 1.00 66.19 86 GLU A CA 1
ATOM 639 C C . GLU A 1 86 ? -72.809 0.086 41.237 1.00 66.19 86 GLU A C 1
ATOM 641 O O . GLU A 1 86 ? -71.981 -0.574 41.875 1.00 66.19 86 GLU A O 1
ATOM 646 N N . PRO A 1 87 ? -72.880 1.424 41.387 1.00 66.38 87 PRO A N 1
ATOM 647 C CA . PRO A 1 87 ? -72.092 2.146 42.374 1.00 66.38 87 PRO A CA 1
ATOM 648 C C . PRO A 1 87 ? -72.811 2.093 43.727 1.00 66.38 87 PRO A C 1
ATOM 650 O O . PRO A 1 87 ? -73.691 2.901 44.015 1.00 66.38 87 PRO A O 1
ATOM 653 N N . GLY A 1 88 ? -72.428 1.139 44.573 1.00 64.81 88 GLY A N 1
ATOM 654 C CA . GLY A 1 88 ? -72.813 1.112 45.984 1.00 64.81 88 GLY A CA 1
ATOM 655 C C . GLY A 1 88 ? -72.071 2.181 46.791 1.00 64.81 88 GLY A C 1
ATOM 656 O O . GLY A 1 88 ? -71.177 1.849 47.565 1.00 64.81 88 GLY A O 1
ATOM 657 N N . ASP A 1 89 ? -72.415 3.458 46.595 1.00 67.94 89 ASP A N 1
ATOM 658 C CA . ASP A 1 89 ? -71.987 4.570 47.456 1.00 67.94 89 ASP A CA 1
ATOM 659 C C . ASP A 1 89 ? -73.022 4.765 48.570 1.00 67.94 89 ASP A C 1
ATOM 661 O O . ASP A 1 89 ? -74.130 5.265 48.367 1.00 67.94 89 ASP A O 1
ATOM 665 N N . GLY A 1 90 ? -72.662 4.297 49.763 1.00 67.38 90 GLY A N 1
ATOM 666 C CA . GLY A 1 90 ? -73.462 4.416 50.972 1.00 67.38 90 GLY A CA 1
ATOM 667 C C . GLY A 1 90 ? -73.499 5.848 51.493 1.00 67.38 90 GLY A C 1
ATOM 668 O O . GLY A 1 90 ? -72.697 6.228 52.349 1.00 67.38 90 GLY A O 1
ATOM 669 N N . ARG A 1 91 ? -74.490 6.625 51.049 1.00 60.62 91 ARG A N 1
ATOM 670 C CA . ARG A 1 91 ? -74.775 7.938 51.626 1.00 60.62 91 ARG A CA 1
ATOM 671 C C . ARG A 1 91 ? -76.272 8.226 51.784 1.00 60.62 91 ARG A C 1
ATOM 673 O O . ARG A 1 91 ? -76.973 8.452 50.807 1.00 60.62 91 ARG A O 1
ATOM 680 N N . GLN A 1 92 ? -76.628 8.430 53.058 1.00 53.88 92 GLN A N 1
ATOM 681 C CA . GLN A 1 92 ? -77.672 9.320 53.595 1.00 53.88 92 GLN A CA 1
ATOM 682 C C . GLN A 1 92 ? -79.050 8.703 53.882 1.00 53.88 92 GLN A C 1
ATOM 684 O O . GLN A 1 92 ? -79.775 8.328 52.967 1.00 53.88 92 GLN A O 1
ATOM 689 N N . GLY A 1 93 ? -79.419 8.708 55.173 1.00 56.06 93 GLY A N 1
ATOM 690 C CA . GLY A 1 93 ? -80.773 8.467 55.680 1.00 56.06 93 GLY A CA 1
ATOM 691 C C . GLY A 1 93 ? -80.788 7.752 57.014 1.00 56.06 93 GLY A C 1
ATOM 692 O O . GLY A 1 93 ? -81.247 6.594 57.014 1.00 56.06 93 GLY A O 1
#

Radius of gyration: 35.68 Å; Cα contacts (8 Å, |Δi|>4): 7; chains: 1; bounding box: 105×29×73 Å

Secondary structure (DSSP, 8-state):
-----HHHHHHHHHHHHHHHHHHHHHHHHHHHHHHHHHHHHHHHTTTS--------------------------S------------------

Foldseek 3Di:
DPPDDPVNVVVVVVVVCVVCDPPRVVVVVVVVVVVVVVVVQVVCVVPDDDDDDDDDPPPPPPDPDDPPPDDDDDDDDPDDDDDPPDPPDDDDD

Mean predicted aligned error: 19.67 Å

InterPro domains:
  IPR003369 Sec-independent protein translocase protein TatA/B/E [PF02416] (3-45)
  IPR006312 Sec-independent protein translocase protein TatA/E [MF_00236] (1-79)
  IPR006312 Sec-independent protein translocase protein TatA/E [TIGR01411] (3-48)

Organism: NCBI:txid2601267

Sequence (93 aa):
MGGFSIWHWLVLGVIVLLLFGKGRFSDMMGDVAKGIKSFKQGMSEDDAKPDGSPTAHGRIEVQPPRDLSASPPPAEQPHVAPAPSEPGDGRQG

pLDDT: mean 71.37, std 14.7, range [48.88, 93.25]

Solvent-accessible surface area (backbone atoms only — not comparable to full-atom values): 6538 Å² total; per-residue (Å²): 134,84,72,77,52,74,68,52,58,54,55,50,52,51,51,52,45,65,75,56,29,76,73,54,49,54,56,51,49,50,55,51,50,49,54,54,48,52,52,50,46,64,63,40,56,80,78,49,83,84,86,84,78,90,80,76,82,82,73,80,73,81,76,85,81,76,82,75,86,71,80,86,88,91,90,81,80,81,79,72,89,87,79,88,82,77,84,88,73,91,75,89,135